Protein AF-A0A537VHI5-F1 (afdb_monomer_lite)

Sequence (136 aa):
MPSRRRRLVEAKRAGVAQLTNLGSELRNAREQAGMSQEALGETLGWRREKISRIENAQLRSATVLDLVAHSAALGLTSRAKVYPDGPPLRDVGQLWVSQRLLQRISGDWRTQMEVPLTLPGDRRAFDMRLSRDDVS

Secondary structure (DSSP, 8-state):
---HHHHHHHHHHHHHHHHHHHHHHHHHHHHHTT--HHHHHHHHT--HHHHHHHHTT--TT--HHHHHHHHHHTT---------SSS-HHHHHHHHHHHHHHTTS-TTEEEEEEEEP-STT---EEEEEEEE----

Structure (mmCIF, N/CA/C/O backbone):
data_AF-A0A537VHI5-F1
#
_entry.id   AF-A0A537VHI5-F1
#
loop_
_atom_site.group_PDB
_atom_site.id
_atom_site.type_symbol
_atom_site.label_atom_id
_atom_site.label_alt_id
_atom_site.label_comp_id
_atom_site.label_asym_id
_atom_site.label_entity_id
_atom_site.label_seq_id
_atom_site.pdbx_PDB_ins_code
_atom_site.Cartn_x
_atom_site.Cartn_y
_atom_site.Cartn_z
_atom_site.occupancy
_atom_site.B_iso_or_equiv
_atom_site.auth_seq_id
_atom_site.auth_comp_id
_atom_site.auth_asym_id
_atom_site.auth_atom_id
_atom_site.pdbx_PDB_model_num
ATOM 1 N N . MET A 1 1 ? 22.391 -8.182 -16.053 1.00 49.97 1 MET A N 1
ATOM 2 C CA . MET A 1 1 ? 21.510 -8.827 -15.053 1.00 49.97 1 MET A CA 1
ATOM 3 C C . MET A 1 1 ? 21.961 -8.423 -13.653 1.00 49.97 1 MET A C 1
ATOM 5 O O . MET A 1 1 ? 23.112 -8.695 -13.326 1.00 49.97 1 MET A O 1
ATOM 9 N N . PRO A 1 2 ? 21.131 -7.754 -12.834 1.00 54.38 2 PRO A N 1
ATOM 10 C CA . PRO A 1 2 ? 21.509 -7.439 -11.460 1.00 54.38 2 PRO A CA 1
ATOM 11 C C . PRO A 1 2 ? 21.744 -8.728 -10.660 1.00 54.38 2 PRO A C 1
ATOM 13 O O . PRO A 1 2 ? 20.982 -9.697 -10.757 1.00 54.38 2 PRO A O 1
ATOM 16 N N . SER A 1 3 ? 22.812 -8.753 -9.860 1.00 74.44 3 SER A N 1
ATOM 17 C CA . SER A 1 3 ? 23.136 -9.909 -9.021 1.00 74.44 3 SER A CA 1
ATOM 18 C C . SER A 1 3 ? 21.993 -10.206 -8.043 1.00 74.44 3 SER A C 1
ATOM 20 O O . SER A 1 3 ? 21.280 -9.304 -7.595 1.00 74.44 3 SER A O 1
ATOM 22 N N . ARG A 1 4 ? 21.812 -11.483 -7.678 1.00 68.81 4 ARG A N 1
ATOM 23 C CA . ARG A 1 4 ? 20.767 -11.924 -6.730 1.00 68.81 4 ARG A CA 1
ATOM 24 C C . ARG A 1 4 ? 20.802 -11.121 -5.419 1.00 68.81 4 ARG A C 1
ATOM 26 O O . ARG A 1 4 ? 19.760 -10.790 -4.870 1.00 68.81 4 ARG A O 1
ATOM 33 N N . ARG A 1 5 ? 22.004 -10.742 -4.966 1.00 74.81 5 ARG A N 1
ATOM 34 C CA . ARG A 1 5 ? 22.235 -9.913 -3.774 1.00 74.81 5 ARG A CA 1
ATOM 35 C C . ARG A 1 5 ? 21.739 -8.475 -3.943 1.00 74.81 5 ARG A C 1
ATOM 37 O O . ARG A 1 5 ? 21.098 -7.958 -3.034 1.00 74.81 5 ARG A O 1
ATOM 44 N N . ARG A 1 6 ? 21.996 -7.840 -5.093 1.00 74.00 6 ARG A N 1
ATOM 45 C CA . ARG A 1 6 ? 21.500 -6.485 -5.388 1.00 74.00 6 ARG A CA 1
ATOM 46 C C . ARG A 1 6 ? 19.970 -6.453 -5.448 1.00 74.00 6 ARG A C 1
ATOM 48 O O . ARG A 1 6 ? 19.372 -5.586 -4.819 1.00 74.00 6 ARG A O 1
ATOM 55 N N . ARG A 1 7 ? 19.353 -7.466 -6.071 1.00 75.19 7 ARG A N 1
ATOM 56 C CA . ARG A 1 7 ? 17.888 -7.624 -6.121 1.00 75.19 7 ARG A CA 1
ATOM 57 C C . ARG A 1 7 ? 17.248 -7.709 -4.735 1.00 75.19 7 ARG A C 1
ATOM 59 O O . ARG A 1 7 ? 16.242 -7.060 -4.488 1.00 75.19 7 ARG A O 1
ATOM 66 N N . LEU A 1 8 ? 17.854 -8.439 -3.798 1.00 80.12 8 LEU A N 1
ATOM 67 C CA . LEU A 1 8 ? 17.348 -8.524 -2.419 1.00 80.12 8 LEU A CA 1
ATOM 68 C C . LEU A 1 8 ? 17.410 -7.181 -1.670 1.00 80.12 8 LEU A C 1
ATOM 70 O O . LEU A 1 8 ? 16.519 -6.873 -0.880 1.00 80.12 8 LEU A O 1
ATOM 74 N N . VAL A 1 9 ? 18.444 -6.370 -1.912 1.00 82.31 9 VAL A N 1
ATOM 75 C CA . VAL A 1 9 ? 18.572 -5.037 -1.296 1.00 82.31 9 VAL A CA 1
ATOM 76 C C . VAL A 1 9 ? 17.528 -4.070 -1.856 1.00 82.31 9 VAL A C 1
ATOM 78 O O . VAL A 1 9 ? 16.873 -3.367 -1.085 1.00 82.31 9 VAL A O 1
ATOM 81 N N . GLU A 1 10 ? 17.351 -4.055 -3.178 1.00 78.94 10 GLU A N 1
ATOM 82 C CA . GLU A 1 10 ? 16.332 -3.245 -3.857 1.00 78.94 10 GLU A CA 1
ATOM 83 C C . GLU A 1 10 ? 14.919 -3.658 -3.407 1.00 78.94 10 GLU A C 1
ATOM 85 O O . GLU A 1 10 ? 14.135 -2.798 -3.004 1.00 78.94 10 GLU A O 1
ATOM 90 N N . ALA A 1 11 ? 14.641 -4.963 -3.315 1.00 83.25 11 ALA A N 1
ATOM 91 C CA . ALA A 1 11 ? 13.375 -5.492 -2.804 1.00 83.25 11 ALA A CA 1
ATOM 92 C C . ALA A 1 11 ? 13.090 -5.062 -1.355 1.00 83.25 11 ALA A C 1
ATOM 94 O O . ALA A 1 11 ? 11.965 -4.692 -1.027 1.00 83.25 11 ALA A O 1
ATOM 95 N N . LYS A 1 12 ? 14.104 -5.043 -0.478 1.00 84.94 12 LYS A N 1
ATOM 96 C CA . LYS A 1 12 ? 13.931 -4.582 0.910 1.00 84.94 12 LYS A CA 1
ATOM 97 C C . LYS A 1 12 ? 13.547 -3.101 0.978 1.00 84.94 12 LYS A C 1
ATOM 99 O O . LYS A 1 12 ? 12.718 -2.732 1.807 1.00 84.94 12 LYS A O 1
ATOM 104 N N . ARG A 1 13 ? 14.134 -2.253 0.124 1.00 82.69 13 ARG A N 1
ATOM 105 C CA . ARG A 1 13 ? 13.779 -0.823 0.039 1.00 82.69 13 ARG A CA 1
ATOM 106 C C . ARG A 1 13 ? 12.365 -0.635 -0.505 1.00 82.69 13 ARG A C 1
ATOM 108 O O . ARG A 1 13 ? 11.591 0.101 0.102 1.00 82.69 13 ARG A O 1
ATOM 115 N N . ALA A 1 14 ? 12.024 -1.345 -1.580 1.00 84.88 14 ALA A N 1
ATOM 116 C CA . ALA A 1 14 ? 10.684 -1.333 -2.158 1.00 84.88 14 ALA A CA 1
ATOM 117 C C . ALA A 1 14 ? 9.621 -1.775 -1.137 1.00 84.88 14 ALA A C 1
ATOM 119 O O . ALA A 1 14 ? 8.608 -1.102 -0.982 1.00 84.88 14 ALA A O 1
ATOM 120 N N . GLY A 1 15 ? 9.889 -2.832 -0.362 1.00 87.25 15 GLY A N 1
ATOM 121 C CA . GLY A 1 15 ? 8.978 -3.309 0.681 1.00 87.25 15 GLY A CA 1
ATOM 122 C C . GLY A 1 15 ? 8.744 -2.298 1.809 1.00 87.25 15 GLY A C 1
ATOM 123 O O . GLY A 1 15 ? 7.620 -2.156 2.279 1.00 87.25 15 GLY A O 1
ATOM 124 N N . VAL A 1 16 ? 9.774 -1.549 2.225 1.00 87.12 16 VAL A N 1
ATOM 125 C CA . VAL A 1 16 ? 9.604 -0.469 3.217 1.00 87.12 16 VAL A CA 1
ATOM 126 C C . VAL A 1 16 ? 8.730 0.651 2.655 1.00 87.12 16 VAL A C 1
ATOM 128 O O . VAL A 1 16 ? 7.796 1.068 3.331 1.00 87.12 16 VAL A O 1
ATOM 131 N N . ALA A 1 17 ? 8.986 1.097 1.422 1.00 86.75 17 ALA A N 1
ATOM 132 C CA . ALA A 1 17 ? 8.165 2.124 0.780 1.00 86.75 17 ALA A CA 1
ATOM 133 C C . ALA A 1 17 ? 6.701 1.675 0.627 1.00 86.75 17 ALA A C 1
ATOM 135 O O . ALA A 1 17 ? 5.784 2.442 0.910 1.00 86.75 17 ALA A O 1
ATOM 136 N N . GLN A 1 18 ? 6.480 0.411 0.258 1.00 88.62 18 GLN A N 1
ATOM 137 C CA . GLN A 1 18 ? 5.144 -0.165 0.134 1.00 88.62 18 GLN A CA 1
ATOM 138 C C . GLN A 1 18 ? 4.392 -0.182 1.474 1.00 88.62 18 GLN A C 1
ATOM 140 O O . GLN A 1 18 ? 3.220 0.184 1.508 1.00 88.62 18 GLN A O 1
ATOM 145 N N . LEU A 1 19 ? 5.052 -0.550 2.580 1.00 89.62 19 LEU A N 1
ATOM 146 C CA . LEU A 1 19 ? 4.444 -0.495 3.915 1.00 89.62 19 LEU A CA 1
ATOM 147 C C . LEU A 1 19 ? 4.104 0.940 4.340 1.00 89.62 19 LEU A C 1
ATOM 149 O O . LEU A 1 19 ? 3.033 1.157 4.898 1.00 89.62 19 LEU A O 1
ATOM 153 N N . THR A 1 20 ? 4.974 1.915 4.054 1.00 91.69 20 THR A N 1
ATOM 154 C CA . THR A 1 20 ? 4.716 3.340 4.338 1.00 91.69 20 THR A CA 1
ATOM 155 C C . THR A 1 20 ? 3.490 3.862 3.594 1.00 91.69 20 THR A C 1
ATOM 157 O O . THR A 1 20 ? 2.649 4.538 4.191 1.00 91.69 20 THR A O 1
ATOM 160 N N . ASN A 1 21 ? 3.360 3.519 2.311 1.00 91.19 21 ASN A N 1
ATOM 161 C CA . ASN A 1 21 ? 2.210 3.919 1.503 1.00 91.19 21 ASN A CA 1
ATOM 162 C C . ASN A 1 21 ? 0.923 3.276 2.026 1.00 91.19 21 ASN A C 1
ATOM 164 O O . ASN A 1 21 ? -0.044 3.986 2.277 1.00 91.19 21 ASN A O 1
ATOM 168 N N . LEU A 1 22 ? 0.940 1.964 2.288 1.00 91.31 22 LEU A N 1
ATOM 169 C CA . LEU A 1 22 ? -0.214 1.249 2.839 1.00 91.31 22 LEU A CA 1
ATOM 170 C C . LEU A 1 22 ? -0.649 1.807 4.199 1.00 91.31 22 LEU A C 1
ATOM 172 O O . LEU A 1 22 ? -1.834 2.034 4.410 1.00 91.31 22 LEU A O 1
ATOM 176 N N . GLY A 1 23 ? 0.289 2.070 5.114 1.00 94.75 23 GLY A N 1
ATOM 177 C CA . GLY A 1 23 ? -0.029 2.683 6.407 1.00 94.75 23 GLY A CA 1
ATOM 178 C C . GLY A 1 23 ? -0.714 4.046 6.252 1.00 94.75 23 GLY A C 1
ATOM 179 O O . GLY A 1 23 ? -1.705 4.324 6.929 1.00 94.75 23 GLY A O 1
ATOM 180 N N . SER A 1 24 ? -0.238 4.853 5.301 1.00 95.25 24 SER A N 1
ATOM 181 C CA . SER A 1 24 ? -0.801 6.175 5.006 1.00 95.25 24 SER A CA 1
ATOM 182 C C . SER A 1 24 ? -2.188 6.088 4.357 1.00 95.25 24 SER A C 1
ATOM 184 O O . SER A 1 24 ? -3.086 6.833 4.737 1.00 95.25 24 SER A O 1
ATOM 186 N N . GLU A 1 25 ? -2.399 5.159 3.420 1.00 94.88 25 GLU A N 1
ATOM 187 C CA . GLU A 1 25 ? -3.709 4.904 2.802 1.00 94.88 25 GLU A CA 1
ATOM 188 C C . GLU A 1 25 ? -4.752 4.477 3.840 1.00 94.88 25 GLU A C 1
ATOM 190 O O . GLU A 1 25 ? -5.858 5.016 3.858 1.00 94.88 25 GLU A O 1
ATOM 195 N N . LEU A 1 26 ? -4.387 3.563 4.746 1.00 96.56 26 LEU A N 1
ATOM 196 C CA . LEU A 1 26 ? -5.266 3.108 5.824 1.00 96.56 26 LEU A CA 1
ATOM 197 C C . LEU A 1 26 ? -5.608 4.239 6.801 1.00 96.56 26 LEU A C 1
ATOM 199 O O . LEU A 1 26 ? -6.774 4.403 7.160 1.00 96.56 26 LEU A O 1
ATOM 203 N N . ARG A 1 27 ? -4.622 5.066 7.178 1.00 97.94 27 ARG A N 1
ATOM 204 C CA . ARG A 1 27 ? -4.861 6.264 7.995 1.00 97.94 27 ARG A CA 1
ATOM 205 C C . ARG A 1 27 ? -5.848 7.211 7.328 1.00 97.94 27 ARG A C 1
ATOM 207 O O . ARG A 1 27 ? -6.819 7.613 7.961 1.00 97.94 27 ARG A O 1
ATOM 214 N N . ASN A 1 28 ? -5.604 7.548 6.064 1.00 97.31 28 ASN A N 1
ATOM 215 C CA . ASN A 1 28 ? -6.446 8.478 5.322 1.00 97.31 28 ASN A CA 1
ATOM 216 C C . ASN A 1 28 ? -7.878 7.948 5.207 1.00 97.31 28 ASN A C 1
ATOM 218 O O . ASN A 1 28 ? -8.824 8.697 5.421 1.00 97.31 28 ASN A O 1
ATOM 222 N N . ALA A 1 29 ? -8.042 6.654 4.922 1.00 96.94 29 ALA A N 1
AT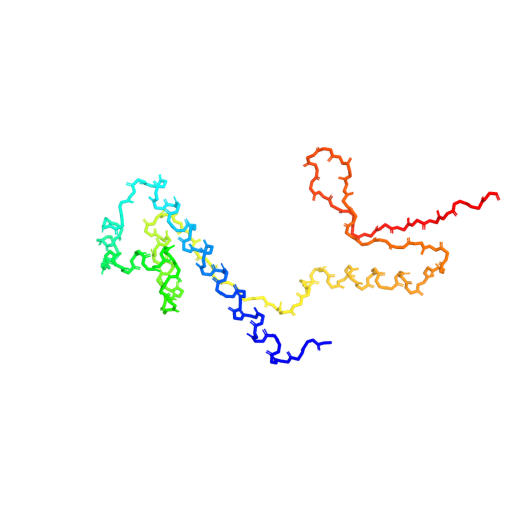OM 223 C CA . ALA A 1 29 ? -9.350 6.012 4.871 1.00 96.94 29 ALA A CA 1
ATOM 224 C C . ALA A 1 29 ? -10.071 6.060 6.226 1.00 96.94 29 ALA A C 1
ATOM 226 O O . ALA A 1 29 ? -11.253 6.398 6.284 1.00 96.94 29 ALA A O 1
ATOM 227 N N . ARG A 1 30 ? -9.357 5.784 7.326 1.00 97.94 30 ARG A N 1
ATOM 228 C CA . ARG A 1 30 ? -9.910 5.882 8.683 1.00 97.94 30 ARG A CA 1
ATOM 229 C C . ARG A 1 30 ? -10.367 7.308 8.998 1.00 97.94 30 ARG A C 1
ATOM 231 O O . ARG A 1 30 ? -11.454 7.499 9.538 1.00 97.94 30 ARG A O 1
ATOM 238 N N . GLU A 1 31 ? -9.546 8.302 8.673 1.00 97.81 31 GLU A N 1
ATOM 239 C CA . GLU A 1 31 ? -9.851 9.715 8.921 1.00 97.81 31 GLU A CA 1
ATOM 240 C C . GLU A 1 31 ? -11.025 10.208 8.071 1.00 97.81 31 GLU A C 1
ATOM 242 O O . GLU A 1 31 ? -11.899 10.895 8.593 1.00 97.81 31 GLU A O 1
ATOM 247 N N . GLN A 1 32 ? -11.113 9.790 6.806 1.00 96.19 32 GLN A N 1
ATOM 248 C CA . GLN A 1 32 ? -12.265 10.069 5.939 1.00 96.19 32 GLN A CA 1
ATOM 249 C C . GLN A 1 32 ? -13.555 9.418 6.450 1.00 96.19 32 GLN A C 1
ATOM 251 O O . GLN A 1 32 ? -14.630 9.993 6.302 1.00 96.19 32 GLN A O 1
ATOM 256 N N . ALA A 1 33 ? -13.452 8.252 7.092 1.00 93.88 33 ALA A N 1
ATOM 257 C CA . ALA A 1 33 ? -14.570 7.602 7.768 1.00 93.88 33 ALA A CA 1
ATOM 258 C C . ALA A 1 33 ? -14.918 8.240 9.132 1.00 93.88 33 ALA A C 1
ATOM 260 O O . ALA A 1 33 ? -15.838 7.775 9.800 1.00 93.88 33 ALA A O 1
ATOM 261 N N . GLY A 1 34 ? -14.182 9.269 9.579 1.00 95.50 34 GLY A N 1
ATOM 262 C CA . GLY A 1 34 ? -14.395 9.930 10.871 1.00 95.50 34 GLY A CA 1
ATOM 263 C C . GLY A 1 34 ? -14.120 9.035 12.086 1.00 95.50 34 GLY A C 1
ATOM 264 O O . GLY A 1 34 ? -14.554 9.342 13.194 1.00 95.50 34 GLY A O 1
ATOM 265 N N . MET A 1 35 ? -13.417 7.916 11.896 1.00 96.50 35 MET A N 1
ATOM 266 C CA . MET A 1 35 ? -13.217 6.905 12.931 1.00 96.50 35 MET A CA 1
ATOM 267 C C . MET A 1 35 ? -11.933 7.184 13.717 1.00 96.50 35 MET A C 1
ATOM 269 O O . MET A 1 35 ? -10.883 7.457 13.136 1.00 96.50 35 MET A O 1
ATOM 273 N N . SER A 1 36 ? -11.966 7.096 15.047 1.00 98.19 36 SER A N 1
ATOM 274 C CA . SER A 1 36 ? -10.740 7.178 15.851 1.00 98.19 36 SER A CA 1
ATOM 275 C C . SER A 1 36 ? -9.941 5.869 15.771 1.00 98.19 36 SER A C 1
ATOM 277 O O . SER A 1 36 ? -10.466 4.811 15.422 1.00 98.19 36 SER A O 1
ATOM 279 N N . GLN A 1 37 ? -8.651 5.911 16.117 1.00 98.38 37 GLN A N 1
ATOM 280 C CA . GLN A 1 37 ? -7.847 4.684 16.223 1.00 98.38 37 GLN A CA 1
ATOM 281 C C . GLN A 1 37 ? -8.359 3.742 17.325 1.00 98.38 37 GLN A C 1
ATOM 283 O O . GLN A 1 37 ? -8.153 2.535 17.236 1.00 98.38 37 GLN A O 1
ATOM 288 N N . GLU A 1 38 ? -8.993 4.287 18.364 1.00 98.38 38 GLU A N 1
ATOM 289 C CA . GLU A 1 38 ? -9.585 3.518 19.464 1.00 98.38 38 GLU A CA 1
ATOM 290 C C . GLU A 1 38 ? -10.838 2.784 18.990 1.00 98.38 38 GLU A C 1
ATOM 292 O O . GLU A 1 38 ? -10.895 1.567 19.125 1.00 98.38 38 GLU A O 1
ATOM 297 N N . ALA A 1 39 ? -11.759 3.478 18.314 1.00 98.00 39 ALA A N 1
ATOM 298 C CA . ALA A 1 39 ? -12.972 2.879 17.755 1.00 98.00 39 ALA A CA 1
ATOM 299 C C . ALA A 1 39 ? -12.657 1.782 16.721 1.00 98.00 39 ALA A C 1
ATOM 301 O O . ALA A 1 39 ? -13.280 0.717 16.699 1.00 98.00 39 ALA A O 1
ATOM 302 N N . LEU A 1 40 ? -11.637 2.004 15.885 1.00 98.19 40 LEU A N 1
ATOM 303 C CA . LEU A 1 40 ? -11.162 0.976 14.961 1.00 98.19 40 LEU A CA 1
ATOM 304 C C . LEU A 1 40 ? -10.530 -0.211 15.704 1.00 98.19 40 LEU A C 1
ATOM 306 O O . LEU A 1 40 ? -10.733 -1.364 15.327 1.00 98.19 40 LEU A O 1
ATOM 310 N N . GLY A 1 41 ? -9.773 0.068 16.768 1.00 98.12 41 GLY A N 1
ATOM 311 C CA . GLY A 1 41 ? -9.219 -0.949 17.656 1.00 98.12 41 GLY A CA 1
ATOM 312 C C . GLY A 1 41 ? -10.308 -1.820 18.279 1.00 98.12 41 GLY A C 1
ATOM 313 O O . GLY A 1 41 ? -10.226 -3.040 18.183 1.00 98.12 41 GLY A O 1
ATOM 314 N N . GLU A 1 42 ? -11.360 -1.215 18.828 1.00 97.75 42 GLU A N 1
ATOM 315 C CA . GLU A 1 42 ? -12.521 -1.918 19.388 1.00 97.75 42 GLU A CA 1
ATOM 316 C C . GLU A 1 42 ? -13.201 -2.813 18.348 1.00 97.75 42 GLU A C 1
ATOM 318 O O . GLU A 1 42 ? -13.424 -3.994 18.607 1.00 97.75 42 GLU A O 1
ATOM 323 N N . THR A 1 43 ? -13.430 -2.289 17.139 1.00 97.19 43 THR A N 1
ATOM 324 C CA . THR A 1 43 ? -14.030 -3.041 16.022 1.00 97.19 43 THR A CA 1
ATOM 325 C C . THR A 1 43 ? -13.210 -4.283 15.653 1.00 97.19 43 THR A C 1
ATOM 327 O O . THR A 1 43 ? -13.762 -5.327 15.311 1.00 97.19 43 THR A O 1
ATOM 330 N N . LEU A 1 44 ? -11.881 -4.185 15.729 1.00 97.12 44 LEU A N 1
ATOM 331 C CA . LEU A 1 44 ? -10.950 -5.257 15.364 1.00 97.12 44 LEU A CA 1
ATOM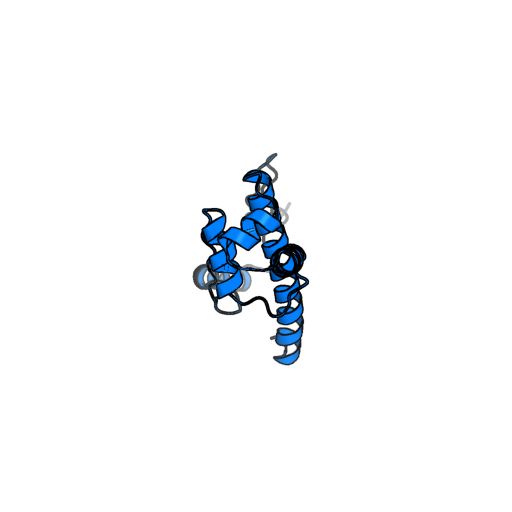 332 C C . LEU A 1 44 ? -10.523 -6.138 16.550 1.00 97.12 44 LEU A C 1
ATOM 334 O O . LEU A 1 44 ? -9.778 -7.101 16.355 1.00 97.12 44 LEU A O 1
ATOM 338 N N . GLY A 1 45 ? -10.932 -5.807 17.778 1.00 97.69 45 GLY A N 1
ATOM 339 C CA . GLY A 1 45 ? -10.419 -6.435 18.999 1.00 97.69 45 GLY A CA 1
ATOM 340 C C . GLY A 1 45 ? -8.921 -6.185 19.233 1.00 97.69 45 GLY A C 1
ATOM 341 O O . GLY A 1 45 ? -8.223 -7.027 19.802 1.00 97.69 45 GLY A O 1
ATOM 342 N N . TRP A 1 46 ? -8.384 -5.063 18.749 1.00 97.62 46 TRP A N 1
ATOM 343 C CA . TRP A 1 46 ? -6.972 -4.691 18.850 1.00 97.62 46 TRP A CA 1
ATOM 344 C C . TRP A 1 46 ? -6.764 -3.484 19.753 1.00 97.62 46 TRP A C 1
ATOM 346 O O . TRP A 1 46 ? -7.596 -2.589 19.853 1.00 97.62 46 TRP A O 1
ATOM 356 N N . ARG A 1 47 ? -5.576 -3.403 20.356 1.00 97.88 47 ARG A N 1
ATOM 357 C CA . ARG A 1 47 ? -5.164 -2.188 21.059 1.00 97.88 47 ARG A CA 1
ATOM 358 C C . ARG A 1 47 ? -4.874 -1.059 20.068 1.00 97.88 47 ARG A C 1
ATOM 360 O O . ARG A 1 47 ? -4.281 -1.303 19.010 1.00 97.88 47 ARG A O 1
ATOM 367 N N . ARG A 1 48 ? -5.196 0.179 20.450 1.00 97.50 48 ARG A N 1
ATOM 368 C CA . ARG A 1 48 ? -4.935 1.399 19.668 1.00 97.50 48 ARG A CA 1
ATOM 369 C C . ARG A 1 48 ? -3.471 1.511 19.220 1.00 97.50 48 ARG A C 1
ATOM 371 O O . ARG A 1 48 ? -3.193 1.947 18.105 1.00 97.50 48 ARG A O 1
ATOM 378 N N . GLU A 1 49 ? -2.509 1.064 20.026 1.00 97.44 49 GLU A N 1
ATOM 379 C CA . GLU A 1 49 ? -1.085 1.095 19.667 1.00 97.44 49 GLU A CA 1
ATOM 380 C C . GLU A 1 49 ? -0.781 0.232 18.439 1.00 97.44 49 GLU A C 1
ATOM 382 O O . GLU A 1 49 ? 0.067 0.600 17.626 1.00 97.44 49 GLU A O 1
ATOM 387 N N . LYS A 1 50 ? -1.478 -0.900 18.263 1.00 97.19 50 LYS A N 1
ATOM 388 C CA . LYS A 1 50 ? -1.327 -1.736 17.064 1.00 97.19 50 LYS A CA 1
ATOM 389 C C . LYS A 1 50 ? -1.805 -0.973 15.828 1.00 97.19 50 LYS A C 1
ATOM 391 O O . LYS A 1 50 ? -1.086 -0.957 14.832 1.00 97.19 50 LYS A O 1
ATOM 396 N N . ILE A 1 51 ? -2.948 -0.289 15.924 1.00 97.94 51 ILE A N 1
ATOM 397 C CA . ILE A 1 51 ? -3.495 0.576 14.865 1.00 97.94 51 ILE A CA 1
ATOM 398 C C . ILE A 1 51 ? -2.493 1.676 14.505 1.00 97.94 51 ILE A C 1
ATOM 400 O O . ILE A 1 51 ? -2.066 1.775 13.357 1.00 97.94 51 ILE A O 1
ATOM 404 N N . SER A 1 52 ? -2.023 2.427 15.504 1.00 97.88 52 SER A N 1
ATOM 405 C CA . SER A 1 52 ? -1.049 3.507 15.313 1.00 97.88 52 SER A CA 1
ATOM 406 C C . SER A 1 52 ? 0.249 3.021 14.662 1.00 97.88 52 SER A C 1
ATOM 408 O O . SER A 1 52 ? 0.762 3.657 13.739 1.00 97.88 52 SER A O 1
ATOM 410 N N . ARG A 1 53 ? 0.785 1.870 15.089 1.00 96.75 53 ARG A N 1
ATOM 411 C CA . ARG A 1 53 ? 2.015 1.317 14.503 1.00 96.75 53 ARG A CA 1
ATOM 412 C C . ARG A 1 53 ? 1.817 0.809 13.075 1.00 96.75 53 ARG A C 1
ATOM 414 O O . ARG A 1 53 ? 2.768 0.888 12.300 1.00 96.75 53 ARG A O 1
ATOM 421 N N . ILE A 1 54 ? 0.639 0.290 12.724 1.00 96.12 54 ILE A N 1
ATOM 422 C CA . ILE A 1 54 ? 0.307 -0.090 11.342 1.00 96.12 54 ILE A CA 1
ATOM 423 C C . ILE A 1 54 ? 0.227 1.164 10.466 1.00 96.12 54 ILE A C 1
ATOM 425 O O . ILE A 1 54 ? 0.932 1.243 9.464 1.00 96.12 54 ILE A O 1
ATOM 429 N N . GLU A 1 55 ? -0.542 2.172 10.880 1.00 97.44 55 GLU A N 1
ATOM 430 C CA . GLU A 1 55 ? -0.723 3.416 10.118 1.00 97.44 55 GLU A CA 1
ATOM 431 C C . GLU A 1 55 ? 0.580 4.209 9.932 1.00 97.44 55 GLU A C 1
ATOM 433 O O . GLU A 1 55 ? 0.787 4.848 8.907 1.00 97.44 55 GLU A O 1
ATOM 438 N N . ASN A 1 56 ? 1.495 4.155 10.904 1.00 95.94 56 ASN A N 1
ATOM 439 C CA . ASN A 1 56 ? 2.820 4.775 10.796 1.00 95.94 56 ASN A CA 1
ATOM 440 C C . ASN A 1 56 ? 3.869 3.883 10.106 1.00 95.94 56 ASN A C 1
ATOM 442 O O . ASN A 1 56 ? 5.047 4.240 10.094 1.00 95.94 56 ASN A O 1
ATOM 446 N N . ALA A 1 57 ? 3.493 2.700 9.606 1.00 92.38 57 ALA A N 1
ATOM 447 C CA . ALA A 1 57 ? 4.410 1.693 9.055 1.00 92.38 57 ALA A CA 1
ATOM 448 C C . ALA A 1 57 ? 5.568 1.294 10.000 1.00 92.38 57 ALA A C 1
ATOM 450 O O . ALA A 1 57 ? 6.651 0.876 9.585 1.00 92.38 57 ALA A O 1
ATOM 451 N N . GLN A 1 58 ? 5.328 1.390 11.308 1.00 91.56 58 GLN A N 1
ATOM 452 C CA . GLN A 1 58 ? 6.271 1.051 12.376 1.00 91.56 58 GLN A CA 1
ATOM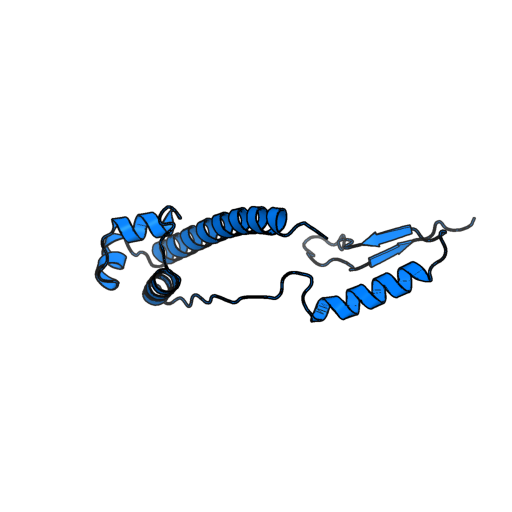 453 C C . GLN A 1 58 ? 6.121 -0.400 12.858 1.00 91.56 58 GLN A C 1
ATOM 455 O O . GLN A 1 58 ? 6.974 -0.915 13.590 1.00 91.56 58 GLN A O 1
ATOM 460 N N . LEU A 1 59 ? 5.045 -1.090 12.470 1.00 85.69 59 LEU A N 1
ATOM 461 C CA . LEU A 1 59 ? 4.860 -2.513 12.740 1.00 85.69 59 LEU A CA 1
ATOM 462 C C . LEU A 1 59 ? 5.386 -3.353 11.571 1.00 85.69 59 LEU A C 1
ATOM 464 O O . LEU A 1 59 ? 4.634 -3.772 10.700 1.00 85.69 59 LEU A O 1
ATOM 468 N N . ARG A 1 60 ? 6.691 -3.652 11.574 1.00 78.81 60 ARG A N 1
ATOM 469 C CA . ARG A 1 60 ? 7.313 -4.528 10.556 1.00 78.81 60 ARG A CA 1
ATOM 470 C C . ARG A 1 60 ? 6.766 -5.960 10.555 1.00 78.81 60 ARG A C 1
ATOM 472 O O . ARG A 1 60 ? 6.946 -6.669 9.576 1.00 78.81 60 ARG A O 1
ATOM 479 N N . SER A 1 61 ? 6.141 -6.378 11.652 1.00 83.69 61 SER A N 1
ATOM 480 C CA . SER A 1 61 ? 5.484 -7.676 11.800 1.00 83.69 61 SER A CA 1
ATOM 481 C C . SER A 1 61 ? 3.998 -7.645 11.434 1.00 83.69 61 SER A C 1
ATOM 483 O O . SER A 1 61 ? 3.314 -8.629 11.692 1.00 83.69 61 SER A O 1
ATOM 485 N N . ALA A 1 62 ? 3.481 -6.530 10.899 1.00 87.31 62 ALA A N 1
ATOM 486 C CA . ALA A 1 62 ? 2.112 -6.478 10.407 1.00 87.31 62 ALA A CA 1
ATOM 487 C C . ALA A 1 62 ? 1.962 -7.511 9.292 1.00 87.31 62 ALA A C 1
ATOM 489 O O . ALA A 1 62 ? 2.694 -7.499 8.299 1.00 87.31 62 ALA A O 1
ATOM 490 N N . THR A 1 63 ? 1.041 -8.440 9.492 1.00 91.12 63 THR A N 1
ATOM 491 C CA . THR A 1 63 ? 0.780 -9.500 8.529 1.00 91.12 63 THR A CA 1
ATOM 492 C C . THR A 1 63 ? -0.132 -8.984 7.421 1.00 91.12 63 THR A C 1
ATOM 494 O O . THR A 1 63 ? -0.849 -7.996 7.586 1.00 91.12 63 THR A O 1
ATOM 497 N N . VAL A 1 64 ? -0.171 -9.691 6.290 1.00 91.00 64 VAL A N 1
ATOM 498 C CA . VAL A 1 64 ? -1.178 -9.426 5.249 1.00 91.00 64 VAL A CA 1
ATOM 499 C C . VAL A 1 64 ? -2.595 -9.532 5.828 1.00 91.00 64 VAL A C 1
ATOM 501 O O . VAL A 1 64 ? -3.457 -8.739 5.465 1.00 91.00 64 VAL A O 1
ATOM 504 N N . LEU A 1 65 ? -2.823 -10.454 6.770 1.00 93.81 65 LEU A N 1
ATOM 505 C CA . LEU A 1 65 ? -4.111 -10.616 7.447 1.00 93.81 65 LEU A CA 1
ATOM 506 C C . LEU A 1 65 ? -4.482 -9.390 8.286 1.00 93.81 65 LEU A C 1
ATOM 508 O O . LEU A 1 65 ? -5.634 -8.967 8.248 1.00 93.81 65 LEU A O 1
ATOM 512 N N . ASP A 1 66 ? -3.516 -8.776 8.976 1.00 95.06 66 ASP A N 1
ATOM 513 C CA . ASP A 1 66 ? -3.761 -7.532 9.711 1.00 95.06 66 ASP A CA 1
ATOM 514 C C . ASP A 1 66 ? -4.195 -6.406 8.758 1.00 95.06 66 ASP A C 1
ATOM 516 O O . ASP A 1 66 ? -5.155 -5.686 9.023 1.00 95.06 66 ASP A O 1
ATOM 520 N N . LEU A 1 67 ? -3.524 -6.270 7.612 1.00 94.19 67 LEU A N 1
ATOM 521 C CA . LEU A 1 67 ? -3.861 -5.239 6.626 1.00 94.19 67 LEU A CA 1
ATOM 522 C C . LEU A 1 67 ? -5.243 -5.470 6.002 1.00 94.19 67 LEU A C 1
ATOM 524 O O . LEU A 1 67 ? -5.993 -4.516 5.800 1.00 94.19 67 LEU A O 1
ATOM 528 N N . VAL A 1 68 ? -5.595 -6.728 5.721 1.00 95.62 68 VAL A N 1
ATOM 529 C CA . VAL A 1 68 ? -6.915 -7.103 5.194 1.00 95.62 68 VAL A CA 1
ATOM 530 C C . VAL A 1 68 ? -8.013 -6.815 6.213 1.00 95.62 68 VAL A C 1
ATOM 532 O O . VAL A 1 68 ? -8.996 -6.177 5.850 1.00 95.62 68 VAL A O 1
ATOM 535 N N . ALA A 1 69 ? -7.841 -7.220 7.475 1.00 96.56 69 ALA A N 1
ATOM 536 C CA . ALA A 1 69 ? -8.826 -6.968 8.525 1.00 96.56 69 ALA A CA 1
ATOM 537 C C . ALA A 1 69 ? -9.029 -5.463 8.760 1.00 96.56 69 ALA A C 1
ATOM 539 O O . ALA A 1 69 ? -10.162 -4.991 8.783 1.00 96.56 69 ALA A O 1
ATOM 540 N N . HIS A 1 70 ? -7.935 -4.699 8.840 1.00 96.94 70 HIS A N 1
ATOM 541 C CA . HIS A 1 70 ? -7.991 -3.245 8.985 1.00 96.94 70 HIS A CA 1
ATOM 542 C C . HIS A 1 70 ? -8.720 -2.582 7.810 1.00 96.94 70 HIS A C 1
ATOM 544 O O . HIS A 1 70 ? -9.584 -1.740 8.019 1.00 96.94 70 HIS A O 1
ATOM 550 N N . SER A 1 71 ? -8.417 -2.997 6.577 1.00 96.25 71 SER A N 1
ATOM 551 C CA . SER A 1 71 ? -9.107 -2.490 5.383 1.00 96.25 71 SER A CA 1
ATOM 552 C C . SER A 1 71 ? -10.598 -2.821 5.415 1.00 96.25 71 SER A C 1
ATOM 554 O O . SER A 1 71 ? -11.422 -1.945 5.172 1.00 96.25 71 SER A O 1
ATOM 556 N N . ALA A 1 72 ? -10.950 -4.063 5.757 1.00 96.31 72 ALA A N 1
ATOM 557 C CA . ALA A 1 72 ? -12.333 -4.524 5.798 1.00 96.31 72 ALA A CA 1
ATOM 558 C C . ALA A 1 72 ? -13.171 -3.755 6.830 1.00 96.31 72 ALA A C 1
ATOM 560 O O . ALA A 1 72 ? -14.304 -3.384 6.531 1.00 96.31 72 ALA A O 1
ATOM 561 N N . ALA A 1 73 ? -12.603 -3.443 8.000 1.00 96.75 73 ALA A N 1
ATOM 562 C CA . ALA A 1 73 ? -13.265 -2.617 9.013 1.00 96.75 73 ALA A CA 1
ATOM 563 C C . ALA A 1 73 ? -13.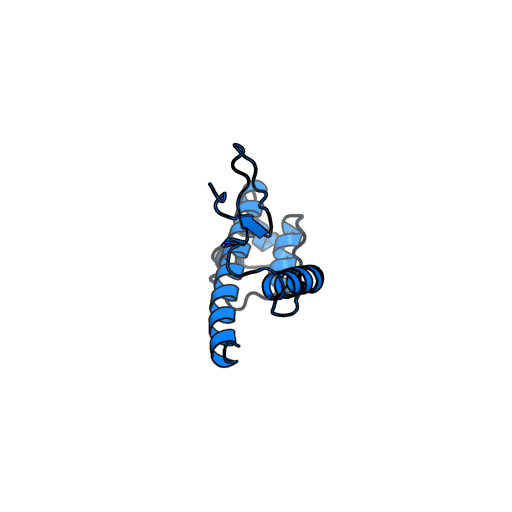547 -1.177 8.540 1.00 96.75 73 ALA A C 1
ATOM 565 O O . ALA A 1 73 ? -14.443 -0.526 9.066 1.00 96.75 73 ALA A O 1
ATOM 566 N N . LEU A 1 74 ? -12.828 -0.700 7.520 1.00 95.75 74 LEU A N 1
ATOM 567 C CA . LEU A 1 74 ? -13.048 0.596 6.872 1.00 95.75 74 LEU A CA 1
ATOM 568 C C . LEU A 1 74 ? -13.907 0.495 5.596 1.00 95.75 74 LEU A C 1
ATOM 570 O O . LEU A 1 74 ? -14.018 1.466 4.853 1.00 95.75 74 LEU A O 1
ATOM 574 N N . GLY A 1 75 ? -14.485 -0.676 5.296 1.00 93.94 75 GLY A N 1
ATOM 575 C CA . GLY A 1 75 ? -15.250 -0.910 4.064 1.00 93.94 75 GLY A CA 1
ATOM 576 C C . GLY A 1 75 ? -14.386 -1.037 2.802 1.00 93.94 75 GLY A C 1
ATOM 577 O O . GLY A 1 75 ? -14.898 -0.967 1.686 1.00 93.94 75 GLY A O 1
ATOM 578 N N . LEU A 1 76 ? -13.075 -1.230 2.958 1.00 94.12 76 LEU A N 1
ATOM 579 C CA . LEU A 1 76 ? -12.113 -1.367 1.869 1.00 94.12 76 LEU A CA 1
ATOM 580 C C . LEU A 1 76 ? -11.704 -2.825 1.649 1.00 94.12 76 LEU A C 1
ATOM 582 O O . LEU A 1 76 ? -11.796 -3.679 2.527 1.00 94.12 76 LEU A O 1
ATOM 586 N N . THR A 1 77 ? -11.172 -3.111 0.460 1.00 91.44 77 THR A N 1
ATOM 587 C CA . THR A 1 77 ? -10.575 -4.414 0.143 1.00 91.44 77 THR A CA 1
ATOM 588 C C . THR A 1 77 ? -9.088 -4.253 -0.144 1.00 91.44 77 THR A C 1
ATOM 590 O O . THR A 1 77 ? -8.717 -3.666 -1.158 1.00 91.44 77 THR A O 1
ATOM 593 N N . SER A 1 78 ? -8.233 -4.840 0.695 1.00 89.50 78 SER A N 1
ATOM 594 C CA . SER A 1 78 ? -6.798 -4.954 0.411 1.00 89.50 78 SER A CA 1
ATOM 595 C C . SER A 1 78 ? -6.486 -6.270 -0.298 1.00 89.50 78 SER A C 1
ATOM 597 O O . SER A 1 78 ? -7.013 -7.326 0.054 1.00 89.50 78 SER A O 1
ATOM 599 N N . ARG A 1 79 ? -5.641 -6.214 -1.333 1.00 86.62 79 ARG A N 1
ATOM 600 C CA . ARG A 1 79 ? -5.230 -7.376 -2.133 1.00 86.62 79 ARG A CA 1
ATOM 601 C C . ARG A 1 79 ? -3.715 -7.384 -2.284 1.00 86.62 79 ARG A C 1
ATOM 603 O O . ARG A 1 79 ? -3.140 -6.422 -2.782 1.00 86.62 79 ARG A O 1
ATOM 610 N N . ALA A 1 80 ? -3.084 -8.501 -1.937 1.00 84.69 80 ALA A N 1
ATOM 611 C CA . ALA A 1 80 ? -1.679 -8.753 -2.236 1.00 84.69 80 ALA A CA 1
ATOM 612 C C . ALA A 1 80 ? -1.573 -9.648 -3.478 1.00 84.69 80 ALA A C 1
ATOM 614 O O . ALA A 1 80 ? -2.229 -10.686 -3.561 1.00 84.69 80 ALA A O 1
ATOM 615 N N . LYS A 1 81 ? -0.751 -9.247 -4.449 1.00 82.94 81 LYS A N 1
ATOM 616 C CA . LYS A 1 81 ? -0.447 -10.033 -5.650 1.00 82.94 81 LYS A CA 1
ATOM 617 C C . LYS A 1 81 ? 1.059 -10.071 -5.855 1.00 82.94 81 LYS A C 1
ATOM 619 O O . LYS A 1 81 ? 1.736 -9.067 -5.651 1.00 82.94 81 LYS A O 1
ATOM 624 N N . VAL A 1 82 ? 1.561 -11.228 -6.269 1.00 83.44 82 VAL A N 1
ATOM 625 C CA . VAL A 1 82 ? 2.953 -11.406 -6.683 1.00 83.44 82 VAL A CA 1
ATOM 626 C C . VAL A 1 82 ? 2.992 -11.369 -8.203 1.00 83.44 82 VAL A C 1
ATOM 628 O O . VAL A 1 82 ? 2.153 -11.986 -8.858 1.00 83.44 82 VAL A O 1
ATOM 631 N N . TYR A 1 83 ? 3.962 -10.649 -8.753 1.00 75.62 83 TYR A N 1
ATOM 632 C CA . TYR A 1 83 ? 4.189 -10.555 -10.190 1.00 75.62 83 TYR A CA 1
ATOM 633 C C . TYR A 1 83 ? 5.585 -11.087 -10.526 1.00 75.62 83 TYR A C 1
ATOM 635 O O . TYR A 1 83 ? 6.478 -11.004 -9.675 1.00 75.62 83 TYR A O 1
ATOM 643 N N . PRO A 1 84 ? 5.792 -11.639 -11.736 1.00 75.75 84 PRO A N 1
ATOM 644 C CA . PRO A 1 84 ? 7.130 -11.924 -12.229 1.00 75.75 84 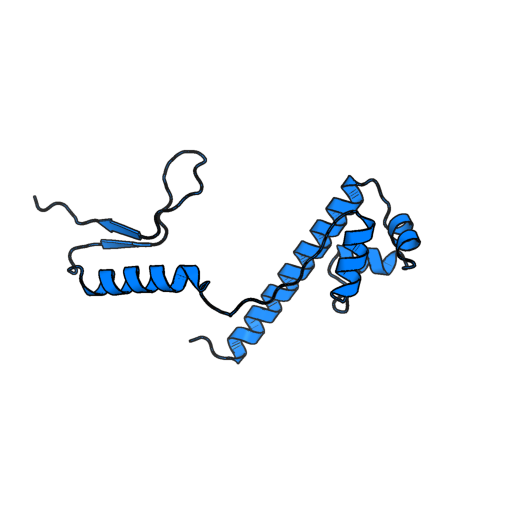PRO A CA 1
ATOM 645 C C . PRO A 1 84 ? 7.999 -10.666 -12.171 1.00 75.75 84 PRO A C 1
ATOM 647 O O . PRO A 1 84 ? 7.543 -9.576 -12.508 1.00 75.75 84 PRO A O 1
ATOM 650 N N . ASP A 1 85 ? 9.247 -10.830 -11.741 1.00 69.88 85 ASP A N 1
ATOM 651 C CA . ASP A 1 85 ? 10.252 -9.770 -11.798 1.00 69.88 85 ASP A CA 1
ATOM 652 C C . ASP A 1 85 ? 10.646 -9.525 -13.268 1.00 69.88 85 ASP A C 1
ATOM 654 O O . ASP A 1 85 ? 10.955 -10.479 -13.988 1.00 69.88 85 ASP A O 1
ATOM 658 N N . GLY A 1 86 ? 10.622 -8.266 -13.715 1.00 66.50 86 GLY A N 1
ATOM 659 C CA . GLY A 1 86 ? 10.849 -7.870 -15.111 1.00 66.50 86 GLY A CA 1
ATOM 660 C C . GLY A 1 86 ? 9.621 -7.253 -15.802 1.00 66.50 86 GLY A C 1
ATOM 661 O O .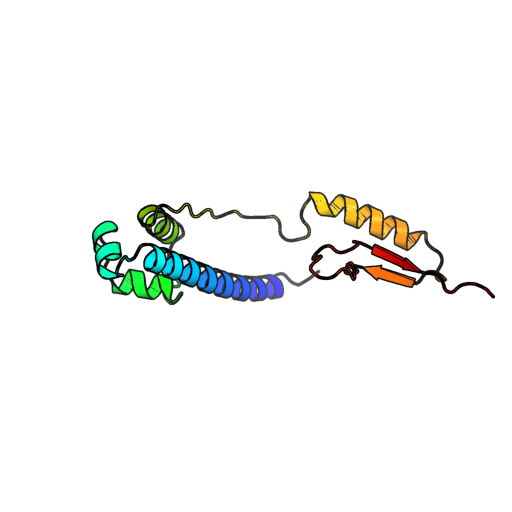 GLY A 1 86 ? 8.603 -7.006 -15.155 1.00 66.50 86 GLY A O 1
ATOM 662 N N . PRO A 1 87 ? 9.715 -6.956 -17.114 1.00 57.91 87 PRO A N 1
ATOM 663 C CA . PRO A 1 87 ? 8.617 -6.359 -17.865 1.00 57.91 87 PRO A CA 1
ATOM 664 C C . PRO A 1 87 ? 7.374 -7.259 -17.825 1.00 57.91 87 PRO A C 1
ATOM 666 O O . PRO A 1 87 ? 7.511 -8.478 -17.981 1.00 57.91 87 PRO A O 1
ATOM 669 N N . PRO A 1 88 ? 6.165 -6.697 -17.652 1.00 60.72 88 PRO A N 1
ATOM 670 C CA . PRO A 1 88 ? 4.919 -7.438 -17.798 1.00 60.72 88 PRO A CA 1
ATOM 671 C C . PRO A 1 88 ? 4.917 -8.269 -19.084 1.00 60.72 88 PRO A C 1
ATOM 673 O O . PRO A 1 88 ? 5.402 -7.809 -20.113 1.00 60.72 88 PRO A O 1
ATOM 676 N N . LEU A 1 89 ? 4.325 -9.470 -19.066 1.00 61.69 89 LEU A N 1
ATOM 677 C CA . LEU A 1 89 ? 4.288 -10.355 -20.244 1.00 61.69 89 LEU A CA 1
ATOM 678 C C . LEU A 1 89 ? 3.720 -9.648 -21.492 1.00 61.69 89 LEU A C 1
ATOM 680 O O . LEU A 1 89 ? 4.172 -9.902 -22.605 1.00 61.69 89 LEU A O 1
ATOM 684 N N . ARG A 1 90 ? 2.780 -8.713 -21.288 1.00 60.94 90 ARG A N 1
ATOM 685 C CA . ARG A 1 90 ? 2.225 -7.854 -22.345 1.00 60.94 90 ARG A CA 1
ATOM 686 C C . ARG A 1 90 ? 3.263 -6.924 -22.991 1.00 60.94 90 ARG A C 1
ATOM 688 O O . ARG A 1 90 ? 3.198 -6.691 -24.191 1.00 60.94 90 ARG A O 1
ATOM 695 N N . ASP A 1 91 ? 4.252 -6.475 -22.229 1.00 65.38 91 ASP A N 1
ATOM 696 C CA . ASP A 1 91 ? 5.271 -5.527 -22.674 1.00 65.38 91 ASP A CA 1
ATOM 697 C C . ASP A 1 91 ? 6.462 -6.269 -23.311 1.00 65.38 91 ASP A C 1
ATOM 699 O O . ASP A 1 91 ? 7.225 -5.680 -24.070 1.00 65.38 91 ASP A O 1
ATOM 703 N N . VAL A 1 92 ? 6.602 -7.586 -23.089 1.00 72.38 92 VAL A N 1
ATOM 704 C CA . VAL A 1 92 ? 7.666 -8.410 -23.701 1.00 72.38 92 VAL A CA 1
ATOM 705 C C . VAL A 1 92 ? 7.564 -8.420 -25.227 1.00 72.38 92 VAL A C 1
ATOM 707 O O . VAL A 1 92 ? 8.581 -8.293 -25.908 1.00 72.38 92 VAL A O 1
ATOM 710 N N . GLY A 1 93 ? 6.351 -8.544 -25.776 1.00 77.31 93 GLY A N 1
ATOM 711 C CA . GLY A 1 93 ? 6.141 -8.534 -27.227 1.00 77.31 93 GLY A CA 1
ATOM 712 C C . GLY A 1 93 ? 6.510 -7.188 -27.848 1.00 77.31 93 GLY A C 1
ATOM 713 O O . GLY A 1 93 ? 7.215 -7.132 -28.854 1.00 77.31 93 GLY A O 1
ATOM 714 N N . GLN A 1 94 ? 6.102 -6.101 -27.198 1.00 78.75 94 GLN A N 1
ATOM 715 C CA . GLN A 1 94 ? 6.416 -4.747 -27.632 1.00 78.75 94 GLN A CA 1
ATOM 716 C C . GLN A 1 94 ? 7.917 -4.445 -27.534 1.00 78.75 94 GLN A C 1
ATOM 718 O O . GLN A 1 94 ? 8.503 -3.946 -28.491 1.00 78.75 94 GLN A O 1
ATOM 723 N N . LEU A 1 95 ? 8.569 -4.837 -26.436 1.00 80.50 95 LEU A N 1
ATOM 724 C CA . LEU A 1 95 ? 10.022 -4.740 -26.282 1.00 80.50 95 LEU A CA 1
ATOM 725 C C . LEU A 1 95 ? 10.764 -5.519 -27.369 1.00 80.50 95 LEU A C 1
ATOM 727 O O . LEU A 1 95 ? 11.744 -5.018 -27.921 1.00 80.50 95 LEU A O 1
ATOM 731 N N . TRP A 1 96 ? 10.290 -6.721 -27.702 1.00 84.06 96 TRP A N 1
ATOM 732 C CA . TRP A 1 96 ? 10.869 -7.516 -28.776 1.00 84.06 96 TRP A CA 1
ATOM 733 C C . TRP A 1 96 ? 10.740 -6.809 -30.127 1.00 84.06 96 TRP A C 1
ATOM 735 O O . TRP A 1 96 ? 11.741 -6.685 -30.829 1.00 84.06 96 TRP A O 1
ATOM 745 N N . VAL A 1 97 ? 9.556 -6.290 -30.478 1.00 85.75 97 VAL A N 1
ATOM 746 C CA . VAL A 1 97 ? 9.344 -5.539 -31.731 1.00 85.75 97 VAL A CA 1
ATOM 747 C C . VAL A 1 97 ? 10.258 -4.315 -31.796 1.00 85.75 97 VAL A C 1
ATOM 749 O O . VAL A 1 97 ? 10.959 -4.140 -32.794 1.00 85.75 97 VAL A O 1
ATOM 752 N N . SER A 1 98 ? 10.312 -3.516 -30.729 1.00 84.94 98 SER A N 1
ATOM 753 C CA . SER A 1 98 ? 11.156 -2.321 -30.661 1.00 84.94 98 SER A CA 1
ATOM 754 C C . SER A 1 98 ? 12.634 -2.669 -30.830 1.00 84.94 98 SER A C 1
ATOM 756 O O . SER A 1 98 ? 13.303 -2.089 -31.678 1.00 84.94 98 SER A O 1
ATOM 758 N N . GLN A 1 99 ? 13.148 -3.682 -30.123 1.00 85.50 99 GLN A N 1
ATOM 759 C CA . GLN A 1 99 ? 14.539 -4.127 -30.284 1.00 85.50 99 GLN A CA 1
ATOM 760 C C . GLN A 1 99 ? 14.831 -4.628 -31.704 1.00 85.50 99 GLN A C 1
ATOM 762 O O . GLN A 1 99 ? 15.864 -4.298 -32.287 1.00 85.50 99 GLN A O 1
ATOM 767 N N . ARG A 1 100 ? 13.911 -5.407 -32.281 1.00 88.88 100 ARG A N 1
ATOM 768 C CA . ARG A 1 100 ? 14.050 -5.983 -33.624 1.00 88.88 100 ARG A CA 1
ATOM 769 C C . ARG A 1 100 ? 14.026 -4.906 -34.718 1.00 88.88 100 ARG A C 1
ATOM 771 O O . ARG A 1 100 ? 14.637 -5.108 -35.772 1.00 88.88 100 ARG A O 1
ATOM 778 N N . LEU A 1 101 ? 13.320 -3.797 -34.479 1.00 87.94 101 LEU A N 1
ATOM 779 C CA . LEU A 1 101 ? 13.317 -2.602 -35.324 1.00 87.94 101 LEU A CA 1
ATOM 780 C C . LEU A 1 101 ? 14.619 -1.808 -35.167 1.00 87.94 101 LEU A C 1
ATOM 782 O O . LEU A 1 101 ? 15.242 -1.493 -36.175 1.00 87.94 101 LEU A O 1
ATOM 786 N N . LEU A 1 102 ? 15.083 -1.569 -33.936 1.00 86.19 102 LEU A N 1
ATOM 787 C CA . LEU A 1 102 ? 16.344 -0.856 -33.673 1.00 86.19 102 LEU A CA 1
ATOM 788 C C . LEU A 1 102 ? 17.565 -1.541 -34.296 1.00 86.19 102 LEU A C 1
ATOM 790 O O . LEU A 1 102 ? 18.499 -0.874 -34.720 1.00 86.19 102 LEU A O 1
ATOM 794 N N . GLN A 1 103 ? 17.542 -2.868 -34.413 1.00 88.25 103 GLN A N 1
ATOM 795 C CA . GLN A 1 103 ? 18.579 -3.626 -35.119 1.00 88.25 103 GLN A CA 1
ATOM 796 C C . GLN A 1 103 ? 18.540 -3.475 -36.650 1.00 88.25 103 GLN A C 1
ATOM 798 O O . GLN A 1 103 ? 19.489 -3.877 -37.316 1.00 88.25 103 GLN A O 1
ATOM 803 N N . ARG A 1 104 ? 17.436 -2.980 -37.224 1.00 89.50 104 ARG A N 1
ATOM 804 C CA . ARG A 1 104 ? 17.230 -2.867 -38.680 1.00 89.50 104 ARG A CA 1
ATOM 805 C C . ARG A 1 104 ? 17.319 -1.445 -39.212 1.00 89.50 104 ARG A C 1
ATOM 807 O O . ARG A 1 104 ? 17.503 -1.280 -40.414 1.00 89.50 104 ARG A O 1
ATOM 814 N N . ILE A 1 105 ? 17.127 -0.440 -38.367 1.00 88.44 105 ILE A N 1
ATOM 815 C CA . ILE A 1 105 ? 17.238 0.958 -38.787 1.00 88.44 105 ILE A CA 1
ATOM 816 C C . ILE A 1 105 ? 18.712 1.330 -38.998 1.00 88.44 105 ILE A C 1
ATOM 818 O O . ILE A 1 105 ? 19.584 0.857 -38.269 1.00 88.44 105 ILE A O 1
ATOM 822 N N . SER A 1 106 ? 18.999 2.154 -40.012 1.00 81.25 106 SER A N 1
ATOM 823 C CA . SER A 1 106 ? 20.355 2.673 -40.227 1.00 81.25 106 SER A CA 1
ATOM 824 C C . SER A 1 106 ? 20.756 3.616 -39.089 1.00 81.25 106 SER A C 1
ATOM 826 O O . SER A 1 106 ? 19.900 4.215 -38.433 1.00 81.25 106 SER A O 1
ATOM 828 N N . GLY A 1 107 ? 22.065 3.781 -38.876 1.00 80.69 107 GLY A N 1
ATOM 829 C CA . GLY A 1 107 ? 22.611 4.679 -37.848 1.00 80.69 107 GLY A CA 1
ATOM 830 C C . GLY A 1 107 ? 22.271 6.163 -38.044 1.00 80.69 107 GLY A C 1
ATOM 831 O O . GLY A 1 107 ? 22.520 6.962 -37.147 1.00 80.69 107 GLY A O 1
ATOM 832 N N . ASP A 1 108 ? 21.672 6.527 -39.179 1.00 87.06 108 ASP A N 1
ATOM 833 C CA . ASP A 1 108 ? 21.236 7.893 -39.487 1.00 87.06 108 ASP A CA 1
ATOM 834 C C . ASP A 1 108 ? 19.987 8.302 -38.690 1.00 87.06 108 ASP A C 1
ATOM 836 O O . ASP A 1 108 ? 19.662 9.485 -38.585 1.00 87.06 108 ASP A O 1
ATOM 840 N N . TRP A 1 109 ? 19.269 7.329 -38.124 1.00 88.12 109 TRP A N 1
ATOM 841 C CA . TRP A 1 109 ? 18.085 7.568 -37.309 1.00 88.12 109 TRP A CA 1
ATOM 842 C C . TRP A 1 109 ? 18.452 7.710 -35.832 1.00 88.12 109 TRP A C 1
ATOM 844 O O . TRP A 1 109 ? 18.985 6.796 -35.203 1.00 88.12 109 TRP A O 1
ATOM 854 N N . ARG A 1 110 ? 18.078 8.840 -35.231 1.00 88.12 110 ARG A N 1
ATOM 855 C CA . ARG A 1 110 ? 18.095 9.021 -33.777 1.00 88.12 110 ARG A CA 1
ATOM 856 C C . ARG A 1 110 ? 16.849 8.388 -33.167 1.00 88.12 110 ARG A C 1
ATOM 858 O O . ARG A 1 110 ? 15.740 8.581 -33.663 1.00 88.12 110 ARG A O 1
ATOM 865 N N . THR A 1 111 ? 17.042 7.664 -32.069 1.00 87.31 111 THR A N 1
ATOM 866 C CA . THR A 1 111 ? 15.975 6.973 -31.334 1.00 87.31 111 THR A CA 1
ATOM 867 C C . THR A 1 111 ? 15.808 7.583 -29.949 1.00 87.31 111 THR A C 1
ATOM 869 O O . THR A 1 111 ? 16.790 7.771 -29.232 1.00 87.31 111 THR A O 1
ATOM 872 N N . GLN A 1 112 ? 14.563 7.837 -29.551 1.00 87.69 112 GLN A N 1
ATOM 873 C CA . GLN A 1 112 ? 14.185 8.198 -28.185 1.00 87.69 112 GLN A CA 1
ATOM 874 C C . GLN A 1 112 ? 13.064 7.270 -27.709 1.00 87.69 112 GLN A C 1
ATOM 876 O O . GLN A 1 112 ? 12.133 7.002 -28.463 1.00 87.69 112 GLN A O 1
ATOM 881 N N . MET A 1 113 ? 13.153 6.783 -26.472 1.00 84.62 113 MET A N 1
ATOM 882 C CA . MET A 1 113 ? 12.134 5.930 -25.846 1.00 84.62 113 MET A CA 1
ATOM 883 C C . MET A 1 113 ? 11.278 6.758 -24.886 1.00 84.62 113 MET A C 1
ATOM 885 O O . MET A 1 113 ? 11.799 7.704 -24.296 1.00 84.62 113 MET A O 1
ATOM 889 N N . GLU A 1 114 ? 10.011 6.376 -24.703 1.00 86.00 114 GLU A N 1
ATOM 890 C CA . GLU A 1 114 ? 9.092 6.986 -23.721 1.00 86.00 114 GLU A CA 1
ATOM 891 C C . GLU A 1 114 ? 8.963 8.515 -23.882 1.00 86.00 114 GLU A C 1
ATOM 893 O O . GLU A 1 114 ? 9.114 9.285 -22.932 1.00 86.00 114 GLU A O 1
ATOM 898 N N . VAL A 1 115 ? 8.727 8.985 -25.111 1.00 87.31 115 VAL A N 1
ATOM 899 C CA . VAL A 1 115 ? 8.665 10.420 -25.428 1.00 87.31 115 VAL A CA 1
ATOM 900 C C . VAL A 1 115 ? 7.299 10.989 -25.034 1.00 87.31 115 VAL A C 1
ATOM 902 O O . VAL A 1 115 ? 6.297 10.588 -25.630 1.00 87.31 115 VAL A O 1
ATOM 905 N N . PRO A 1 116 ? 7.216 11.945 -24.090 1.00 85.25 116 PRO A N 1
ATOM 906 C CA . PRO A 1 116 ? 5.941 12.522 -23.670 1.00 85.25 116 PRO A CA 1
ATOM 907 C C . PRO A 1 116 ? 5.211 13.222 -24.820 1.00 85.25 116 PRO A C 1
ATOM 909 O O . PRO A 1 116 ? 5.831 13.907 -25.638 1.00 85.25 116 PRO A O 1
ATOM 912 N N . LEU A 1 117 ? 3.882 13.116 -24.847 1.00 85.81 117 LEU A N 1
ATOM 913 C CA . LEU A 1 117 ? 3.051 13.971 -25.692 1.00 85.81 117 LEU A CA 1
ATOM 914 C C . LEU A 1 117 ? 3.030 15.382 -25.091 1.00 85.81 117 LEU A C 1
ATOM 916 O O . LEU A 1 117 ? 2.550 15.591 -23.982 1.00 85.81 117 LEU A O 1
ATOM 920 N N . THR A 1 118 ? 3.546 16.370 -25.822 1.00 82.44 118 THR A N 1
ATOM 921 C CA . THR A 1 118 ? 3.619 17.777 -25.385 1.00 82.44 118 THR A CA 1
ATOM 922 C C . THR A 1 118 ? 2.277 18.504 -25.531 1.00 82.44 118 THR A C 1
ATOM 924 O O . THR A 1 118 ? 2.213 19.613 -26.058 1.00 82.44 118 THR A O 1
ATOM 927 N N . LEU A 1 119 ? 1.191 17.867 -25.094 1.00 81.81 119 LEU A N 1
ATOM 928 C CA . LEU A 1 119 ? -0.135 18.468 -24.993 1.00 81.81 119 LEU A CA 1
ATOM 929 C C . LEU A 1 119 ? -0.417 18.790 -23.517 1.00 81.81 119 LEU A C 1
ATOM 931 O O . LEU A 1 119 ? -0.203 17.926 -22.663 1.00 81.81 119 LEU A O 1
ATOM 935 N N . PRO A 1 120 ? -0.890 20.005 -23.176 1.00 82.06 120 PRO A N 1
ATOM 936 C CA . PRO A 1 120 ? -1.167 20.372 -21.789 1.00 82.06 120 PRO A CA 1
ATOM 937 C C . PRO A 1 120 ? -2.113 19.376 -21.104 1.00 82.06 120 PRO A C 1
ATOM 939 O O . PRO A 1 120 ? -3.229 19.149 -21.563 1.00 82.06 120 PRO A O 1
ATOM 942 N N . GLY A 1 121 ? -1.661 18.781 -19.998 1.00 79.81 121 GLY A N 1
ATOM 943 C CA . GLY A 1 121 ? -2.436 17.816 -19.208 1.00 79.81 121 GLY A CA 1
ATOM 944 C C . GLY A 1 121 ? -2.452 16.377 -19.743 1.00 79.81 121 GLY A C 1
ATOM 945 O O . GLY A 1 121 ? -2.923 15.490 -19.029 1.00 79.81 121 GLY A O 1
ATOM 946 N N . ASP A 1 122 ? -1.912 16.113 -20.937 1.00 82.06 122 ASP A N 1
ATOM 947 C CA . ASP A 1 122 ? -1.797 14.755 -21.470 1.00 82.06 122 ASP A CA 1
ATOM 948 C C . ASP A 1 122 ? -0.622 14.025 -20.805 1.00 82.06 122 ASP A C 1
ATOM 950 O O . ASP A 1 122 ? 0.515 14.490 -20.812 1.00 82.06 122 ASP A O 1
ATOM 954 N N . ARG A 1 123 ? -0.909 12.879 -20.182 1.00 79.19 123 ARG A N 1
ATOM 955 C CA . ARG A 1 123 ? 0.089 12.051 -19.482 1.00 79.19 123 ARG A CA 1
ATOM 956 C C . ARG A 1 123 ? 0.606 10.896 -20.332 1.00 79.19 123 ARG A C 1
ATOM 958 O O . ARG A 1 123 ? 1.372 10.074 -19.834 1.00 79.19 123 ARG A O 1
ATOM 965 N N . ARG A 1 124 ? 0.138 10.775 -21.574 1.00 83.12 124 ARG A N 1
ATOM 966 C CA . ARG A 1 124 ? 0.553 9.704 -22.478 1.00 83.12 124 ARG A CA 1
ATOM 967 C C . ARG A 1 124 ? 1.953 9.987 -23.027 1.00 83.12 124 ARG A C 1
ATOM 969 O O . ARG A 1 124 ? 2.355 11.138 -23.198 1.00 83.12 124 ARG A O 1
ATOM 976 N N . ALA A 1 125 ? 2.671 8.919 -23.347 1.00 84.38 125 ALA A N 1
ATOM 977 C CA . ALA A 1 125 ? 3.954 8.960 -24.032 1.00 84.38 125 ALA A CA 1
ATOM 978 C C . ALA A 1 125 ? 3.903 8.054 -25.266 1.00 84.38 125 ALA A C 1
ATOM 980 O O . ALA A 1 125 ? 3.149 7.081 -25.300 1.00 84.38 125 ALA A O 1
ATOM 981 N N . PHE A 1 126 ? 4.692 8.388 -26.283 1.00 83.81 126 PHE A N 1
ATOM 982 C CA . PHE A 1 126 ? 5.039 7.450 -27.338 1.00 83.81 126 PHE A CA 1
ATOM 983 C C . PHE A 1 126 ? 6.109 6.499 -26.820 1.00 83.81 126 PHE A C 1
ATOM 985 O O . PHE A 1 126 ? 7.142 6.945 -26.322 1.00 83.81 126 PHE A O 1
ATOM 992 N N . ASP A 1 127 ? 5.911 5.202 -27.029 1.00 81.75 127 ASP A N 1
ATOM 993 C CA . ASP A 1 127 ? 6.877 4.191 -26.597 1.00 81.75 127 ASP A CA 1
ATOM 994 C C . ASP A 1 127 ? 8.246 4.387 -27.265 1.00 81.75 127 ASP A C 1
ATOM 996 O O . ASP A 1 127 ? 9.287 4.175 -26.646 1.00 81.75 127 ASP A O 1
ATOM 1000 N N . MET A 1 128 ? 8.253 4.837 -28.527 1.00 86.44 128 MET A N 1
ATOM 1001 C CA . MET A 1 128 ? 9.465 5.130 -29.286 1.00 86.44 128 MET A CA 1
ATOM 1002 C C . MET A 1 128 ? 9.230 6.215 -30.344 1.00 86.44 128 MET A C 1
ATOM 1004 O O . MET A 1 128 ? 8.249 6.175 -31.086 1.00 86.44 128 MET A O 1
ATOM 1008 N N . ARG A 1 129 ? 10.175 7.153 -30.460 1.00 89.12 129 ARG A N 1
ATOM 1009 C CA . ARG A 1 129 ? 10.263 8.162 -31.523 1.00 89.12 129 ARG A CA 1
ATOM 1010 C C . ARG A 1 129 ? 11.542 7.945 -32.322 1.00 89.12 129 ARG A C 1
ATOM 1012 O O . ARG A 1 129 ? 12.633 7.916 -31.753 1.00 89.12 129 ARG A O 1
ATOM 1019 N N . LEU A 1 130 ? 11.394 7.853 -33.639 1.00 89.69 130 LEU A N 1
ATOM 1020 C CA . LEU A 1 130 ? 12.502 7.876 -34.588 1.00 89.69 130 LEU A CA 1
ATOM 1021 C C . LEU A 1 130 ? 12.546 9.248 -35.263 1.00 89.69 130 LEU A C 1
ATOM 1023 O O . LEU A 1 130 ? 11.511 9.773 -35.672 1.00 89.69 130 LEU A O 1
ATOM 1027 N N . SER A 1 131 ? 13.733 9.830 -35.377 1.00 89.94 131 SER A N 1
ATOM 1028 C CA . SER A 1 131 ? 13.949 11.090 -36.090 1.00 89.94 131 SER A CA 1
ATOM 1029 C C . SER A 1 131 ? 15.223 11.007 -36.913 1.00 89.94 131 SER A C 1
ATOM 1031 O O . SER A 1 131 ? 16.249 10.568 -36.396 1.00 89.94 131 SER A O 1
ATOM 1033 N N . ARG A 1 132 ? 15.174 11.464 -38.158 1.00 88.00 132 ARG A N 1
ATOM 1034 C CA . ARG A 1 132 ? 16.354 11.701 -38.988 1.00 88.00 132 ARG A CA 1
ATOM 1035 C C . ARG A 1 132 ? 16.526 13.207 -39.136 1.00 88.00 132 ARG A C 1
ATOM 1037 O O . ARG A 1 132 ? 15.523 13.916 -39.161 1.00 88.00 132 ARG A O 1
ATOM 1044 N N . ASP A 1 133 ? 17.761 13.682 -39.224 1.00 78.69 133 ASP A N 1
ATOM 1045 C CA . ASP A 1 133 ? 17.980 15.037 -39.726 1.00 78.69 133 ASP A CA 1
ATOM 1046 C C . ASP A 1 133 ? 17.601 15.039 -41.219 1.00 78.69 133 ASP A C 1
ATOM 1048 O O . ASP A 1 133 ? 17.917 14.086 -41.949 1.00 78.69 133 ASP A O 1
ATOM 1052 N N . ASP A 1 134 ? 16.863 16.056 -41.666 1.00 67.56 134 ASP A N 1
ATOM 1053 C CA . ASP A 1 134 ? 16.555 16.199 -43.086 1.00 67.56 134 ASP A CA 1
ATOM 1054 C C . ASP A 1 134 ? 17.865 16.385 -43.857 1.00 67.56 134 ASP A C 1
ATOM 1056 O O . ASP A 1 134 ? 18.718 17.201 -43.501 1.00 67.56 134 ASP A O 1
ATOM 1060 N N . VAL A 1 135 ? 18.033 15.585 -44.909 1.00 56.44 135 VAL A N 1
ATOM 1061 C CA . VAL A 1 135 ? 19.108 15.799 -45.879 1.00 56.44 135 VAL A CA 1
ATOM 1062 C C . VAL A 1 135 ? 18.699 17.044 -46.656 1.00 56.44 135 VAL A C 1
ATOM 1064 O O . VAL A 1 135 ? 17.654 17.025 -47.305 1.00 56.44 135 VAL A O 1
ATOM 1067 N N . SER A 1 136 ? 19.473 18.122 -46.500 1.00 43.12 136 SER A N 1
ATOM 1068 C CA . SER A 1 136 ? 19.357 19.335 -47.322 1.00 43.12 136 SER A CA 1
ATOM 1069 C C . SER A 1 136 ? 19.518 19.027 -48.806 1.00 43.12 136 SER A C 1
ATOM 1071 O O . SER A 1 136 ? 20.312 18.112 -49.129 1.00 43.12 136 SER A O 1
#

Foldseek 3Di:
DDDPVVVVVVVVVVVLVVQQVLLCVLVVLCVVVVHDLCNLCVVLVHDSVVNVCSNRSVPPVCDPVNSQSSQVSSVHGDDDDDDDPDDDPVCVVVVVVVVVVVVVDDPQKDKDAFADDPDVPGRHTDRMDIDGDDDD

pLDDT: mean 86.32, std 11.04, range [43.12, 98.38]

Radius of gyration: 23.11 Å; chains: 1; bounding box: 38×32×68 Å